Protein AF-A0A7Y9GKJ9-F1 (afdb_monomer_lite)

Foldseek 3Di:
DPFLQADQQWKWQAAQVQFPVRQPDHGTFIWGFLARPPPDQFWTKTWTKDQDDPDPVQWAKDAQDVQLPSHGIITTHPVRMTTGTSNCTCPPPGINTRGGDDPPVSVVNNVSNVPDDDPPPPPPD

Secondary structure (DSSP, 8-state):
-TTSS--TTEEEEE-GGGBSS--SSSS-EEEEEEE--TT-SSEEEEEEEESS-S-TTTSEEE--BGGGTB-S-EEEEEEEEEEEEGGGTT-TTTEEEEEEPPTTHHHHHHHHHHTSPPP------

Radius of gyration: 14.02 Å; chains: 1; bounding box: 34×28×45 Å

Sequence (125 aa):
MPGTEAQRGDVYRVDRDATLERDPKPGPRPMVCVAEQPHDDLAWKAMARTTTAFDHTRDLHSPADPATGLTADGWWSYRFLRSVKKRWTGRNDVCAYLGTLQDPVKADVLRHYMSRPKAKLGNGA

Structure (mmCIF, N/CA/C/O backbone):
data_AF-A0A7Y9GKJ9-F1
#
_entry.id   AF-A0A7Y9GKJ9-F1
#
loop_
_atom_site.group_PDB
_atom_site.id
_atom_site.type_symbol
_atom_site.label_atom_id
_atom_site.label_alt_id
_atom_site.label_comp_id
_atom_site.label_asym_id
_atom_site.label_entity_id
_atom_site.label_seq_id
_atom_site.pdbx_PDB_ins_code
_atom_site.Cartn_x
_atom_site.Cartn_y
_atom_site.Cartn_z
_atom_site.occupancy
_atom_site.B_iso_or_equiv
_atom_site.auth_seq_id
_atom_site.auth_comp_id
_atom_site.auth_asym_id
_atom_site.auth_atom_id
_atom_site.pdbx_PDB_model_num
ATOM 1 N N . MET A 1 1 ? -5.588 7.140 16.225 1.00 54.97 1 MET A N 1
ATOM 2 C CA . MET A 1 1 ? -4.533 6.107 16.362 1.00 54.97 1 MET A CA 1
ATOM 3 C C . MET A 1 1 ? -3.809 6.002 15.029 1.00 54.97 1 MET A C 1
ATOM 5 O O . MET A 1 1 ? -4.497 6.085 14.012 1.00 54.97 1 MET A O 1
ATOM 9 N N . PRO A 1 2 ? -2.472 5.867 14.996 1.00 80.31 2 PRO A N 1
ATOM 10 C CA . PRO A 1 2 ? -1.766 5.669 13.732 1.00 80.31 2 PRO A CA 1
ATOM 11 C C . PRO A 1 2 ? -2.310 4.431 13.013 1.00 80.31 2 PRO A C 1
ATOM 13 O O . PRO A 1 2 ? -2.712 3.462 13.657 1.00 80.31 2 PRO A O 1
ATOM 16 N N . GLY A 1 3 ? -2.372 4.496 11.685 1.00 87.12 3 GLY A N 1
ATOM 17 C CA . GLY A 1 3 ? -2.783 3.366 10.859 1.00 87.12 3 GLY A CA 1
ATOM 18 C C . GLY A 1 3 ? -4.276 3.028 10.872 1.00 87.12 3 GLY A C 1
ATOM 19 O O . GLY A 1 3 ? -4.639 1.944 10.440 1.00 87.12 3 GLY A O 1
ATOM 20 N N . THR A 1 4 ? -5.154 3.903 11.373 1.00 94.25 4 THR A N 1
ATOM 21 C CA . THR A 1 4 ? -6.625 3.725 11.250 1.00 94.25 4 THR A CA 1
ATOM 22 C C . THR A 1 4 ? -7.204 4.410 10.012 1.00 94.25 4 THR A C 1
ATOM 24 O O . THR A 1 4 ? -8.252 4.013 9.511 1.00 94.25 4 THR A O 1
ATOM 27 N N . GLU A 1 5 ? -6.464 5.368 9.462 1.00 95.56 5 GLU A N 1
ATOM 28 C CA . GLU A 1 5 ? -6.698 5.989 8.164 1.00 95.56 5 GLU A CA 1
ATOM 29 C C . GLU A 1 5 ? -5.438 5.782 7.328 1.00 95.56 5 GLU A C 1
ATOM 31 O O . GLU A 1 5 ? -4.340 6.127 7.765 1.00 95.56 5 GLU A O 1
ATOM 36 N N . ALA A 1 6 ? -5.581 5.170 6.153 1.00 97.00 6 ALA A N 1
ATOM 37 C CA . ALA A 1 6 ? -4.435 4.825 5.328 1.00 97.00 6 ALA A CA 1
ATOM 38 C C . ALA A 1 6 ? -3.891 6.056 4.609 1.00 97.00 6 ALA A C 1
ATOM 40 O O . ALA A 1 6 ? -4.599 6.650 3.798 1.00 97.00 6 ALA A O 1
ATOM 41 N N . GLN A 1 7 ? -2.618 6.369 4.839 1.00 97.25 7 GLN A N 1
ATOM 42 C CA . GLN A 1 7 ? -1.901 7.434 4.148 1.00 97.25 7 GLN A CA 1
ATOM 43 C C . GLN A 1 7 ? -0.938 6.870 3.108 1.00 97.25 7 GLN A C 1
ATOM 45 O O . GLN A 1 7 ? -0.478 5.730 3.202 1.00 97.25 7 GLN A O 1
ATOM 50 N N . ARG A 1 8 ? -0.596 7.666 2.093 1.00 97.81 8 ARG A N 1
ATOM 51 C CA . ARG A 1 8 ? 0.398 7.254 1.089 1.00 97.81 8 ARG A CA 1
ATOM 52 C C . ARG A 1 8 ? 1.722 6.853 1.747 1.00 97.81 8 ARG A C 1
ATOM 54 O O . ARG A 1 8 ? 2.351 7.657 2.434 1.00 97.81 8 ARG A O 1
ATOM 61 N N . GLY A 1 9 ? 2.184 5.642 1.444 1.00 96.62 9 GLY A N 1
ATOM 62 C CA . GLY A 1 9 ? 3.408 5.057 1.994 1.00 96.62 9 GLY A CA 1
ATOM 63 C C . GLY A 1 9 ? 3.201 4.212 3.252 1.00 96.62 9 GLY A C 1
ATOM 64 O O . GLY A 1 9 ? 4.140 3.531 3.658 1.00 96.62 9 GLY A O 1
ATOM 65 N N . ASP A 1 10 ? 2.004 4.204 3.841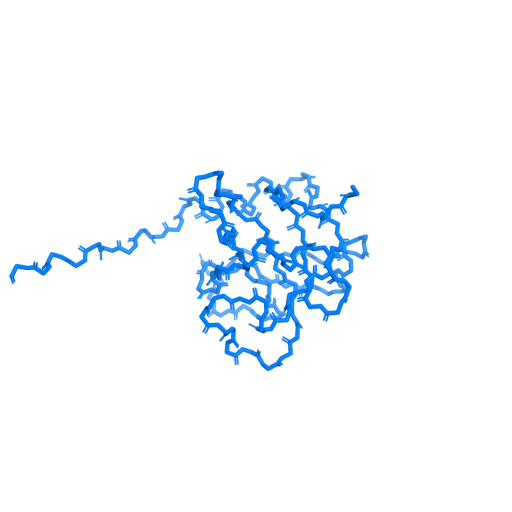 1.00 97.81 10 ASP A N 1
ATOM 66 C CA . ASP A 1 10 ? 1.693 3.300 4.947 1.00 97.81 10 ASP A CA 1
ATOM 67 C C . ASP A 1 10 ? 1.645 1.854 4.471 1.00 97.81 10 ASP A C 1
ATOM 69 O O . ASP A 1 10 ? 1.044 1.545 3.440 1.00 97.81 10 ASP A O 1
ATOM 73 N N . VAL A 1 11 ? 2.240 0.962 5.251 1.00 97.81 11 VAL A N 1
ATOM 74 C CA . VAL A 1 11 ? 2.285 -0.472 5.000 1.00 97.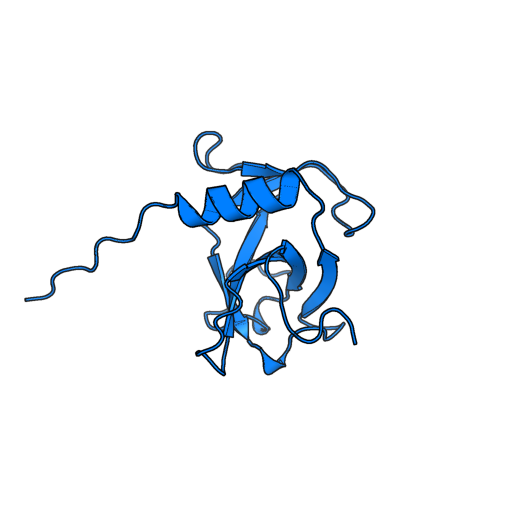81 11 VAL A CA 1
ATOM 75 C C . VAL A 1 11 ? 1.361 -1.180 5.977 1.00 97.81 11 VAL A C 1
ATOM 77 O O . VAL A 1 11 ? 1.392 -0.948 7.186 1.00 97.81 11 VAL A O 1
ATOM 80 N N . TYR A 1 12 ? 0.559 -2.089 5.439 1.00 98.06 12 TYR A N 1
ATOM 81 C CA . TYR A 1 12 ? -0.374 -2.910 6.193 1.00 98.06 12 TYR A CA 1
ATOM 82 C C . TYR A 1 12 ? -0.145 -4.387 5.892 1.00 98.06 12 TYR A C 1
ATOM 84 O O . TYR A 1 12 ? 0.122 -4.763 4.750 1.00 98.06 12 TYR A O 1
ATOM 92 N N . ARG A 1 13 ? -0.319 -5.251 6.892 1.00 97.44 13 ARG A N 1
ATOM 93 C CA . ARG A 1 13 ? -0.508 -6.689 6.686 1.00 97.44 13 ARG A CA 1
ATOM 94 C C . ARG A 1 13 ? -1.978 -6.925 6.363 1.00 97.44 13 ARG A C 1
ATOM 96 O O . ARG A 1 13 ? -2.808 -6.951 7.269 1.00 97.44 13 ARG A O 1
ATOM 103 N N . VAL A 1 14 ? -2.285 -7.069 5.079 1.00 97.94 14 VAL A N 1
ATOM 104 C CA . VAL A 1 14 ? -3.660 -7.123 4.571 1.00 97.94 14 VAL A CA 1
ATOM 105 C C . VAL A 1 14 ? -4.052 -8.566 4.295 1.00 97.94 14 VAL A C 1
ATOM 107 O O . VAL A 1 14 ? -3.431 -9.231 3.463 1.00 97.94 14 VAL A O 1
ATOM 110 N N . ASP A 1 15 ? -5.085 -9.037 4.986 1.00 97.38 15 ASP A N 1
ATOM 111 C CA . ASP A 1 15 ? -5.775 -10.281 4.670 1.00 97.38 15 ASP A CA 1
ATOM 112 C C . ASP A 1 15 ? -6.628 -10.123 3.402 1.00 97.38 15 ASP A C 1
ATOM 114 O O . ASP A 1 15 ? -7.141 -9.042 3.091 1.00 97.38 15 ASP A O 1
ATOM 118 N N . ARG A 1 16 ? -6.815 -11.210 2.653 1.00 96.56 16 ARG A N 1
ATOM 119 C CA . ARG A 1 16 ? -7.603 -11.187 1.419 1.00 96.56 16 ARG A CA 1
ATOM 120 C C . ARG A 1 16 ? -9.027 -10.672 1.625 1.00 96.56 16 ARG A C 1
ATOM 122 O O . ARG A 1 16 ? -9.533 -9.961 0.755 1.00 96.56 16 ARG A O 1
ATOM 129 N N . ASP A 1 17 ? -9.655 -10.952 2.762 1.00 95.31 17 ASP A N 1
ATOM 130 C CA . ASP A 1 17 ? -11.036 -10.551 3.037 1.00 95.31 17 ASP A CA 1
ATOM 131 C C . ASP A 1 17 ? -11.155 -9.048 3.361 1.00 95.31 17 ASP A C 1
ATOM 133 O O . ASP A 1 17 ? -12.241 -8.450 3.251 1.00 95.31 17 ASP A O 1
ATOM 137 N N . ALA A 1 18 ? -10.025 -8.391 3.652 1.00 97.25 18 ALA A N 1
ATOM 138 C CA . ALA A 1 18 ? -9.950 -6.943 3.778 1.00 97.25 18 ALA A CA 1
ATOM 139 C C . ALA A 1 18 ? -9.982 -6.205 2.427 1.00 97.25 18 ALA A C 1
ATOM 141 O O . ALA A 1 18 ? -10.202 -4.996 2.403 1.00 97.25 18 ALA A O 1
ATOM 142 N N . THR A 1 19 ? -9.844 -6.906 1.298 1.00 97.56 19 THR A N 1
ATOM 143 C CA . THR A 1 19 ? -9.919 -6.311 -0.051 1.00 97.56 19 THR A CA 1
ATOM 144 C C . THR A 1 19 ? -11.318 -6.433 -0.673 1.00 97.56 19 THR A C 1
ATOM 146 O O . THR A 1 19 ? -12.094 -7.312 -0.286 1.00 97.56 19 THR A O 1
ATOM 149 N N . LEU A 1 20 ? -11.685 -5.545 -1.608 1.00 95.94 20 LEU A N 1
ATOM 150 C CA . LEU A 1 20 ? -12.989 -5.585 -2.296 1.00 95.94 20 LEU A CA 1
ATOM 151 C C . LEU A 1 20 ? -13.118 -6.815 -3.200 1.00 95.94 20 LEU A C 1
ATOM 153 O O . LEU A 1 20 ? -14.078 -7.566 -3.065 1.00 95.94 20 LEU A O 1
ATOM 157 N N . GLU A 1 21 ? -12.132 -7.054 -4.065 1.00 92.44 21 GLU A N 1
ATOM 158 C CA . GLU A 1 21 ? -12.146 -8.155 -5.037 1.00 92.44 21 GLU A CA 1
ATOM 159 C C . GLU A 1 21 ? -11.628 -9.484 -4.465 1.00 92.44 21 GLU A C 1
ATOM 161 O O . GLU A 1 21 ? -11.502 -10.461 -5.198 1.00 92.44 21 GLU A O 1
ATOM 166 N N . ARG A 1 22 ? -11.330 -9.517 -3.159 1.00 91.25 22 ARG A N 1
ATOM 167 C CA . ARG A 1 22 ? -10.758 -10.648 -2.421 1.00 91.25 22 ARG A CA 1
ATOM 168 C C . ARG A 1 22 ? -9.455 -11.165 -3.033 1.00 91.25 22 ARG A C 1
ATOM 170 O O . ARG A 1 22 ? -9.457 -12.023 -3.914 1.00 91.25 22 ARG A O 1
ATOM 177 N N . ASP A 1 23 ? -8.328 -10.694 -2.498 1.00 91.25 23 ASP A N 1
ATOM 178 C CA . ASP A 1 23 ? -6.989 -11.049 -2.967 1.00 91.25 23 ASP A CA 1
ATOM 179 C C . ASP A 1 23 ? -6.857 -12.565 -3.253 1.00 91.25 23 ASP A C 1
ATOM 181 O O . ASP A 1 23 ? -7.297 -13.393 -2.446 1.00 91.25 23 ASP A O 1
ATOM 185 N N . PRO A 1 24 ? -6.303 -12.957 -4.415 1.00 90.44 24 PRO A N 1
ATOM 186 C CA . PRO A 1 24 ? -6.181 -14.357 -4.793 1.00 90.44 24 PRO A CA 1
ATOM 187 C C . PRO A 1 24 ? -5.120 -15.097 -3.971 1.00 90.44 24 PRO A C 1
ATOM 189 O O . PRO A 1 24 ? -5.114 -16.327 -3.979 1.00 90.44 24 PRO A O 1
ATOM 192 N N . LYS A 1 25 ? -4.210 -14.396 -3.275 1.00 88.88 25 LYS A N 1
ATOM 193 C CA . LYS A 1 25 ? -3.275 -15.052 -2.360 1.00 88.88 25 LYS A CA 1
ATOM 194 C C . LYS A 1 25 ? -4.015 -15.450 -1.076 1.00 88.88 25 LYS A C 1
ATOM 196 O O . LYS A 1 25 ? -4.755 -14.640 -0.525 1.00 88.88 25 LYS A O 1
ATOM 201 N N . PRO A 1 26 ? -3.841 -16.698 -0.605 1.00 86.06 26 PRO A N 1
ATOM 202 C CA . PRO A 1 26 ? -4.637 -17.232 0.497 1.00 86.06 26 PRO A CA 1
ATOM 203 C C . PRO A 1 26 ? -4.280 -16.633 1.860 1.00 86.06 26 PRO A C 1
ATOM 205 O O . PRO A 1 26 ? -5.123 -16.663 2.746 1.00 86.06 26 PRO A O 1
ATOM 208 N N . GLY A 1 27 ? -3.060 -16.113 2.032 1.00 90.00 27 GLY A N 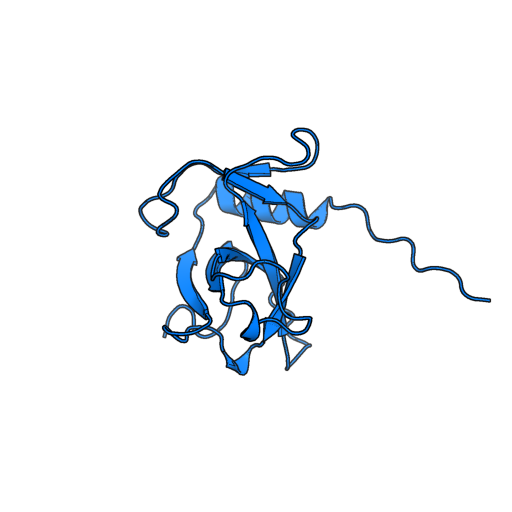1
ATOM 209 C CA . GLY A 1 27 ? -2.582 -15.569 3.302 1.00 90.00 27 GLY A CA 1
ATOM 210 C C . GLY A 1 27 ? -2.434 -14.045 3.295 1.00 90.00 27 GLY A C 1
ATOM 211 O O . GLY A 1 27 ? -2.262 -13.454 2.219 1.00 90.00 27 GLY A O 1
ATOM 212 N N . PRO A 1 28 ? -2.430 -13.414 4.485 1.00 94.31 28 PRO A N 1
ATOM 213 C CA . PRO A 1 28 ? -2.141 -11.997 4.618 1.00 94.31 28 PRO A CA 1
ATOM 214 C C . PRO A 1 28 ? -0.775 -11.650 4.037 1.00 94.31 28 PRO A C 1
ATOM 216 O O . PRO A 1 28 ? 0.192 -12.396 4.206 1.00 94.31 28 PRO A O 1
ATOM 219 N N . ARG A 1 29 ? -0.671 -10.492 3.387 1.00 94.62 29 ARG A N 1
ATOM 220 C CA . ARG A 1 29 ? 0.605 -10.020 2.840 1.00 94.62 29 ARG A CA 1
ATOM 221 C C . ARG A 1 29 ? 0.795 -8.518 3.013 1.00 94.62 29 ARG A C 1
ATOM 223 O O . ARG A 1 29 ? -0.199 -7.796 3.103 1.00 94.62 29 ARG A O 1
ATOM 230 N N . PRO A 1 30 ? 2.050 -8.037 3.047 1.00 97.19 30 PRO A N 1
ATOM 231 C CA . PRO A 1 30 ? 2.319 -6.612 3.104 1.00 97.19 30 PRO A CA 1
ATOM 232 C C . PRO A 1 30 ? 1.771 -5.906 1.863 1.00 97.19 30 PRO A C 1
ATOM 234 O O . PRO A 1 30 ? 2.030 -6.323 0.728 1.00 97.19 30 PRO A O 1
ATOM 237 N N . MET A 1 31 ? 1.028 -4.829 2.075 1.00 98.00 31 MET A N 1
ATOM 238 C CA . MET A 1 31 ? 0.582 -3.928 1.022 1.00 98.00 31 MET A CA 1
ATOM 239 C C . MET A 1 31 ? 0.807 -2.487 1.451 1.00 98.00 31 MET A C 1
ATOM 241 O O . MET A 1 31 ? 0.498 -2.121 2.582 1.00 98.00 31 MET A O 1
ATOM 245 N N . VAL A 1 32 ? 1.322 -1.674 0.535 1.00 98.00 32 VAL A N 1
ATOM 246 C CA . VAL A 1 32 ? 1.522 -0.241 0.748 1.00 98.00 32 VAL A CA 1
ATOM 247 C C . VAL A 1 32 ? 0.342 0.543 0.185 1.00 98.00 32 VAL A C 1
ATOM 249 O O . VAL A 1 32 ? -0.114 0.270 -0.929 1.00 98.00 32 VAL A O 1
ATOM 252 N N . CYS A 1 33 ? -0.163 1.520 0.931 1.00 98.38 33 CYS A N 1
ATOM 253 C CA . CYS A 1 33 ? -1.143 2.474 0.434 1.00 98.38 33 CYS A CA 1
ATOM 254 C C . CYS A 1 33 ? -0.480 3.406 -0.585 1.00 98.38 33 CYS A C 1
ATOM 256 O O . CYS A 1 33 ? 0.479 4.120 -0.290 1.00 98.38 33 CYS A O 1
ATOM 258 N N . VAL A 1 34 ? -1.002 3.399 -1.809 1.00 98.12 34 VAL A N 1
ATOM 259 C CA . VAL A 1 34 ? -0.507 4.224 -2.922 1.00 98.12 34 VAL A CA 1
ATOM 260 C C . VAL A 1 34 ? -1.499 5.319 -3.315 1.00 98.12 34 VAL A C 1
ATOM 262 O O . VAL A 1 34 ? -1.117 6.313 -3.935 1.00 98.12 34 VAL A O 1
ATOM 265 N N . ALA A 1 35 ? -2.770 5.185 -2.923 1.00 97.44 35 ALA A N 1
ATOM 266 C CA . ALA A 1 35 ? -3.746 6.268 -2.981 1.00 97.44 35 ALA A CA 1
ATOM 267 C C . ALA A 1 35 ? -4.847 6.096 -1.925 1.00 97.44 35 ALA A C 1
ATOM 269 O O . ALA A 1 35 ? -5.533 5.081 -1.906 1.00 97.44 35 ALA A O 1
ATOM 270 N N . GLU A 1 36 ? -5.057 7.136 -1.123 1.00 96.12 36 GLU A N 1
ATOM 271 C CA . GLU A 1 36 ? -5.976 7.173 0.031 1.00 96.12 36 GLU A CA 1
ATOM 272 C C . GLU A 1 36 ? -7.455 7.245 -0.385 1.00 96.12 36 GLU A C 1
ATOM 274 O O . GLU A 1 36 ? -8.334 6.823 0.359 1.00 96.12 36 GLU A O 1
ATOM 279 N N . GLN A 1 37 ? -7.714 7.746 -1.602 1.00 94.75 37 GLN A N 1
ATOM 280 C CA . GLN A 1 37 ? -9.045 7.924 -2.197 1.00 94.75 37 GLN A CA 1
ATOM 281 C C . GLN A 1 37 ? -9.996 8.735 -1.285 1.00 94.75 37 GLN A C 1
ATOM 283 O O . GLN A 1 37 ? -10.936 8.180 -0.719 1.00 94.75 37 GLN A O 1
ATOM 288 N N . PRO A 1 38 ? -9.786 10.055 -1.116 1.00 91.38 38 PRO A N 1
ATOM 289 C CA . PRO A 1 38 ? -10.589 10.871 -0.195 1.00 91.38 38 PRO A CA 1
ATOM 290 C C . PRO A 1 38 ? -12.075 10.976 -0.578 1.00 91.38 38 PRO A C 1
ATOM 292 O O . PRO A 1 38 ? -12.890 11.286 0.277 1.00 91.38 38 PRO A O 1
ATOM 295 N N . HIS A 1 39 ? -12.430 10.698 -1.836 1.00 93.44 39 HIS A N 1
ATOM 296 C CA . HIS A 1 39 ? -13.813 10.724 -2.333 1.00 93.44 39 HIS A CA 1
ATOM 297 C C . HIS A 1 39 ? -14.460 9.330 -2.446 1.00 93.44 39 HIS A C 1
ATOM 299 O O . HIS A 1 39 ? -15.570 9.216 -2.955 1.00 93.44 39 HIS A O 1
ATOM 305 N N . ASP A 1 40 ? -13.761 8.269 -2.031 1.00 93.12 40 ASP A N 1
ATOM 306 C CA . ASP A 1 40 ? -14.287 6.899 -1.977 1.00 93.12 40 ASP A CA 1
ATOM 307 C C . ASP A 1 40 ? -14.423 6.494 -0.508 1.00 93.12 40 ASP A C 1
ATOM 309 O O . ASP A 1 40 ? -13.426 6.238 0.165 1.00 93.12 40 ASP A O 1
ATOM 313 N N . ASP A 1 41 ? -15.641 6.426 0.015 1.00 93.81 41 ASP A N 1
ATOM 314 C CA . ASP A 1 41 ? -15.866 6.076 1.424 1.00 93.81 41 ASP A CA 1
ATOM 315 C C . ASP A 1 41 ? -15.615 4.588 1.726 1.00 93.81 41 ASP A 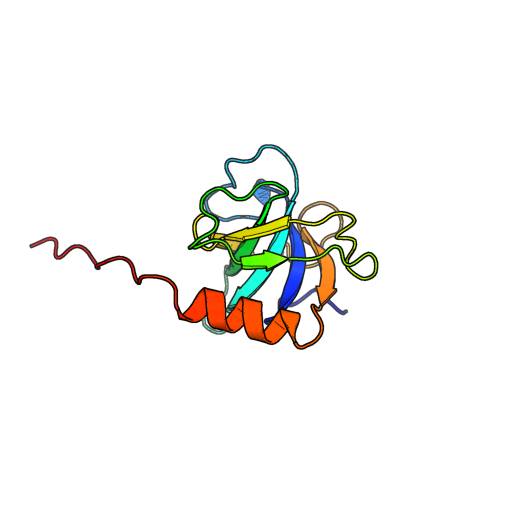C 1
ATOM 317 O O . ASP A 1 41 ? -15.491 4.188 2.886 1.00 93.81 41 ASP A O 1
ATOM 321 N N . LEU A 1 42 ? -15.508 3.743 0.697 1.00 96.50 42 LEU A N 1
ATOM 322 C CA . LEU A 1 42 ? -15.424 2.294 0.846 1.00 96.50 42 LEU A CA 1
ATOM 323 C C . LEU A 1 42 ? -13.990 1.789 0.874 1.00 96.50 42 LEU A C 1
ATOM 325 O O . LEU A 1 42 ? -13.705 0.852 1.627 1.00 96.50 42 LEU A O 1
ATOM 329 N N . ALA A 1 43 ? -13.097 2.346 0.056 1.00 97.94 43 ALA A N 1
ATOM 330 C CA . ALA A 1 43 ? -11.777 1.761 -0.137 1.00 97.94 43 ALA A CA 1
ATOM 331 C C . ALA A 1 43 ? -10.654 2.757 -0.439 1.00 97.94 43 ALA A C 1
ATOM 333 O O . ALA A 1 43 ? -10.859 3.830 -0.989 1.00 97.94 43 ALA A O 1
ATOM 334 N N . TRP A 1 44 ? -9.429 2.341 -0.125 1.00 98.12 44 TRP A N 1
ATOM 335 C CA . TRP A 1 44 ? -8.185 2.950 -0.598 1.00 98.12 44 TRP A CA 1
ATOM 336 C C . TRP A 1 44 ? -7.445 1.979 -1.529 1.00 98.12 44 TRP A C 1
ATOM 338 O O . TRP A 1 44 ? -7.750 0.784 -1.581 1.00 98.12 44 TRP A O 1
ATOM 348 N N . LYS A 1 45 ? -6.482 2.475 -2.314 1.00 98.06 45 LYS A N 1
ATOM 349 C CA . LYS A 1 45 ? -5.703 1.655 -3.255 1.00 98.06 45 LYS A CA 1
ATOM 350 C C . LYS A 1 45 ? -4.365 1.246 -2.662 1.00 98.06 45 LYS A C 1
ATOM 352 O O . LYS A 1 45 ? -3.555 2.092 -2.281 1.00 98.06 45 LYS A O 1
ATOM 357 N N . ALA A 1 46 ? -4.128 -0.057 -2.680 1.00 97.94 46 ALA A N 1
ATOM 358 C CA . ALA A 1 46 ? -2.924 -0.698 -2.190 1.00 97.94 46 ALA A CA 1
ATOM 359 C C . ALA A 1 46 ? -2.113 -1.311 -3.327 1.00 97.94 46 ALA A C 1
ATOM 361 O O . ALA A 1 46 ? -2.686 -1.784 -4.309 1.00 97.94 46 ALA A O 1
ATOM 362 N N . MET A 1 47 ? -0.796 -1.370 -3.159 1.00 97.81 47 MET A N 1
ATOM 363 C CA . MET A 1 47 ? 0.105 -2.182 -3.970 1.00 97.81 47 MET A CA 1
ATOM 364 C C . MET A 1 47 ? 0.717 -3.265 -3.091 1.00 97.81 47 MET A C 1
ATOM 366 O O . MET A 1 47 ? 1.297 -2.970 -2.050 1.00 97.81 47 MET A O 1
ATOM 370 N N . ALA A 1 48 ? 0.572 -4.526 -3.483 1.00 96.62 48 ALA A N 1
ATOM 371 C CA . ALA A 1 48 ? 1.109 -5.617 -2.688 1.00 96.62 48 ALA A CA 1
ATOM 372 C C . ALA A 1 48 ? 2.605 -5.844 -2.927 1.00 96.62 48 ALA A C 1
ATOM 374 O O . ALA A 1 48 ? 3.106 -5.659 -4.040 1.00 96.62 48 ALA A O 1
ATOM 375 N N . ARG A 1 49 ? 3.282 -6.320 -1.878 1.00 95.88 49 ARG A N 1
ATOM 376 C CA . ARG A 1 49 ? 4.664 -6.795 -1.932 1.00 95.88 49 ARG A CA 1
ATOM 377 C C . ARG A 1 49 ? 4.717 -8.291 -2.213 1.00 95.88 49 ARG A C 1
ATOM 379 O O . ARG A 1 49 ? 3.874 -9.054 -1.729 1.00 95.88 49 ARG A O 1
ATOM 386 N N . THR A 1 50 ? 5.733 -8.726 -2.944 1.00 92.62 50 THR A N 1
ATOM 387 C CA . THR A 1 50 ? 6.079 -10.141 -3.136 1.00 92.62 50 THR A CA 1
ATOM 388 C C . THR A 1 50 ? 7.558 -10.364 -2.844 1.00 92.62 50 THR A C 1
ATOM 390 O O . THR A 1 50 ? 8.361 -9.460 -3.009 1.00 92.62 50 THR A O 1
ATOM 393 N N . THR A 1 51 ? 7.941 -11.566 -2.421 1.00 91.62 51 THR A N 1
ATOM 394 C CA . THR A 1 51 ? 9.351 -11.974 -2.231 1.00 91.62 51 THR A CA 1
ATOM 395 C C . THR A 1 51 ? 9.935 -12.624 -3.486 1.00 91.62 51 THR A C 1
ATOM 397 O O . THR A 1 51 ? 10.934 -13.333 -3.434 1.00 91.62 51 THR A O 1
ATOM 400 N N . THR A 1 52 ? 9.291 -12.433 -4.635 1.00 89.50 52 THR A N 1
ATOM 401 C CA . THR A 1 52 ? 9.786 -12.866 -5.945 1.00 89.50 52 THR A CA 1
ATOM 402 C C . THR A 1 52 ? 9.337 -11.833 -6.967 1.00 89.50 52 THR A C 1
ATOM 404 O O . THR A 1 52 ? 8.163 -11.439 -6.952 1.00 89.50 52 THR A O 1
ATOM 407 N N . ALA A 1 53 ? 10.257 -11.384 -7.819 1.00 88.69 53 ALA A N 1
ATOM 408 C CA . ALA A 1 53 ? 9.923 -10.547 -8.962 1.00 88.69 53 ALA A CA 1
ATOM 409 C C . ALA A 1 53 ? 9.222 -11.397 -10.025 1.00 88.69 53 ALA A C 1
ATOM 411 O O . ALA A 1 53 ? 9.655 -12.504 -10.337 1.00 88.69 53 ALA A O 1
ATOM 412 N N . PHE A 1 54 ? 8.147 -10.871 -10.593 1.00 87.94 54 PHE A N 1
ATOM 413 C CA . PHE A 1 54 ? 7.479 -11.453 -11.754 1.00 87.94 54 PHE A CA 1
ATOM 414 C C . PHE A 1 54 ? 8.007 -10.847 -13.054 1.00 87.94 54 PHE A C 1
ATOM 416 O O . PHE A 1 54 ? 8.011 -11.516 -14.084 1.00 87.94 54 PHE A O 1
ATOM 423 N N . ASP A 1 55 ? 8.428 -9.585 -13.013 1.00 90.62 55 ASP A N 1
ATOM 424 C CA . ASP A 1 55 ? 9.064 -8.880 -14.119 1.00 90.62 55 ASP A CA 1
ATOM 425 C C . ASP A 1 55 ? 10.031 -7.828 -13.561 1.00 90.62 55 ASP A C 1
ATOM 427 O O . ASP A 1 55 ? 9.615 -6.760 -13.124 1.00 90.62 55 ASP A O 1
ATOM 431 N N . HIS A 1 56 ? 11.335 -8.104 -13.609 1.00 87.31 56 HIS A N 1
ATOM 432 C CA . HIS A 1 56 ? 12.372 -7.200 -13.096 1.00 87.31 56 HIS A CA 1
ATOM 433 C C . HIS A 1 56 ? 12.411 -5.825 -13.783 1.00 87.31 56 HIS A C 1
ATOM 435 O O . HIS A 1 56 ? 13.011 -4.898 -13.247 1.00 87.31 56 HIS A O 1
ATOM 441 N N . THR A 1 57 ? 11.782 -5.669 -14.953 1.00 86.50 57 THR A N 1
ATOM 442 C CA . THR A 1 57 ? 11.693 -4.376 -15.651 1.00 86.50 57 THR A CA 1
ATOM 443 C C . THR A 1 57 ? 10.507 -3.533 -15.187 1.00 86.50 57 THR A C 1
ATOM 445 O O . THR A 1 57 ? 10.457 -2.329 -15.441 1.00 86.50 57 THR A O 1
ATOM 448 N N . ARG A 1 58 ? 9.532 -4.158 -14.515 1.00 88.69 58 ARG A N 1
ATOM 449 C CA . ARG A 1 58 ? 8.266 -3.537 -14.101 1.00 88.69 58 ARG A CA 1
ATOM 450 C C . ARG A 1 58 ? 7.995 -3.627 -12.614 1.00 88.69 58 ARG A C 1
ATOM 452 O O . ARG A 1 58 ? 7.084 -2.951 -12.161 1.00 88.69 58 ARG A O 1
ATOM 459 N N . ASP A 1 59 ? 8.713 -4.457 -11.883 1.00 94.88 59 ASP A N 1
ATOM 460 C CA . ASP A 1 59 ? 8.565 -4.601 -10.449 1.00 94.88 59 ASP A CA 1
ATOM 461 C C . ASP A 1 59 ? 9.646 -3.770 -9.757 1.00 94.88 59 ASP A C 1
ATOM 463 O O . ASP A 1 59 ? 10.833 -3.864 -10.076 1.00 94.88 59 ASP A O 1
ATOM 467 N N . LEU A 1 60 ? 9.241 -2.939 -8.801 1.00 96.56 60 LEU A N 1
ATOM 468 C CA . LEU A 1 60 ? 10.163 -2.096 -8.053 1.00 96.56 60 LEU A CA 1
ATOM 469 C C . LEU A 1 60 ? 10.790 -2.900 -6.918 1.00 96.56 60 LEU A C 1
ATOM 471 O O . LEU A 1 60 ? 10.074 -3.414 -6.058 1.00 96.56 60 LEU A O 1
ATOM 475 N N . HIS A 1 61 ? 12.120 -2.963 -6.880 1.00 96.38 61 HIS A N 1
ATOM 476 C CA . HIS A 1 61 ? 12.837 -3.583 -5.771 1.00 96.38 61 HIS A CA 1
ATOM 477 C C . HIS A 1 61 ? 12.506 -2.901 -4.434 1.00 96.38 61 HIS A C 1
ATOM 479 O O . HIS A 1 61 ? 12.465 -1.677 -4.325 1.00 96.38 61 HIS A O 1
ATOM 485 N N . SER A 1 62 ? 12.283 -3.714 -3.410 1.00 95.31 62 SER A N 1
ATOM 486 C CA . SER A 1 62 ? 12.006 -3.308 -2.041 1.00 95.31 62 SER A CA 1
ATOM 487 C C . SER A 1 62 ? 12.975 -4.043 -1.126 1.00 95.31 62 SER A C 1
ATOM 489 O O . SER A 1 62 ? 12.751 -5.228 -0.873 1.00 95.31 62 SER A O 1
ATOM 491 N N . PRO A 1 63 ? 13.983 -3.364 -0.565 1.00 93.69 63 PRO A N 1
ATOM 492 C CA . PRO A 1 63 ? 14.839 -3.957 0.454 1.00 93.69 63 PRO A CA 1
ATOM 493 C C . PRO A 1 63 ? 14.035 -4.446 1.663 1.00 93.69 63 PRO A C 1
ATOM 495 O O . PRO A 1 63 ? 12.890 -4.020 1.874 1.00 93.69 63 PRO A O 1
ATOM 498 N N . ALA A 1 64 ? 14.635 -5.333 2.451 1.00 94.06 64 ALA A N 1
ATOM 499 C CA . ALA A 1 64 ? 14.177 -5.612 3.801 1.00 94.06 64 ALA A CA 1
ATOM 500 C C . ALA A 1 64 ? 14.155 -4.322 4.640 1.00 94.06 64 ALA A C 1
ATOM 502 O O . ALA A 1 64 ? 15.074 -3.506 4.595 1.00 94.06 64 ALA A O 1
ATOM 503 N N . ASP A 1 65 ? 13.101 -4.164 5.427 1.00 92.75 65 ASP A N 1
ATOM 504 C CA . ASP A 1 65 ? 12.921 -3.096 6.398 1.00 92.75 65 ASP A CA 1
ATOM 505 C C . ASP A 1 65 ? 12.284 -3.694 7.664 1.00 92.75 65 ASP A C 1
ATOM 507 O O . ASP A 1 65 ? 11.056 -3.806 7.774 1.00 92.75 65 ASP A O 1
ATOM 511 N N . PRO A 1 66 ? 13.110 -4.134 8.630 1.00 89.62 66 PRO A N 1
ATOM 512 C CA . PRO A 1 66 ? 12.622 -4.718 9.872 1.00 89.62 66 PRO A CA 1
ATOM 513 C C . PRO A 1 66 ? 11.731 -3.773 10.686 1.00 89.62 66 PRO A C 1
ATOM 515 O O . PRO A 1 66 ? 10.868 -4.258 11.416 1.00 89.62 66 PRO A O 1
ATOM 518 N N . ALA A 1 67 ? 11.888 -2.448 10.546 1.00 86.81 67 ALA A N 1
ATOM 519 C CA . ALA A 1 67 ? 11.078 -1.474 11.277 1.00 86.81 67 ALA A CA 1
ATOM 520 C C . ALA A 1 67 ? 9.602 -1.512 10.849 1.00 86.81 67 ALA A C 1
ATOM 522 O O . ALA A 1 67 ? 8.722 -1.240 11.662 1.00 86.81 67 ALA A O 1
ATOM 523 N N . THR A 1 68 ? 9.332 -1.908 9.602 1.00 86.56 68 THR A N 1
ATOM 524 C CA . THR A 1 68 ? 7.982 -2.105 9.052 1.00 86.56 68 THR A CA 1
ATOM 525 C C . THR A 1 68 ? 7.606 -3.587 8.920 1.00 86.56 68 THR A C 1
ATOM 527 O O . THR A 1 68 ? 6.661 -3.948 8.218 1.00 86.56 68 THR A O 1
ATOM 530 N N . GLY A 1 69 ? 8.348 -4.487 9.580 1.00 87.56 69 GLY A N 1
ATOM 531 C CA . GLY A 1 69 ? 8.106 -5.934 9.538 1.00 87.56 69 GLY A CA 1
ATOM 532 C C . GLY A 1 69 ? 8.391 -6.591 8.180 1.00 87.56 69 GLY A C 1
ATOM 533 O O . GLY A 1 69 ? 8.013 -7.744 7.960 1.00 87.56 69 GLY A O 1
ATOM 534 N N . LEU A 1 70 ? 9.058 -5.891 7.259 1.00 93.00 70 LEU A N 1
ATOM 535 C CA . LEU A 1 70 ? 9.473 -6.409 5.958 1.00 93.00 70 LEU A CA 1
ATOM 536 C C . LEU A 1 70 ? 10.813 -7.144 6.111 1.00 93.00 70 LEU A C 1
ATOM 538 O O . LEU A 1 70 ? 11.870 -6.607 5.814 1.00 93.00 70 LEU A O 1
ATOM 542 N N . THR A 1 71 ? 10.794 -8.380 6.601 1.00 92.56 71 THR A N 1
ATOM 543 C CA . THR A 1 71 ? 12.004 -9.089 7.075 1.00 92.56 71 THR A CA 1
ATOM 544 C C . THR A 1 71 ? 12.949 -9.627 5.996 1.00 92.56 71 THR A C 1
ATOM 546 O O . THR A 1 71 ? 14.015 -10.140 6.322 1.00 92.56 71 THR A O 1
ATOM 549 N N . ALA A 1 72 ? 12.580 -9.536 4.722 1.00 93.62 72 ALA A N 1
ATOM 550 C CA . ALA A 1 72 ? 13.385 -10.001 3.597 1.00 93.62 72 ALA A CA 1
ATOM 551 C C . ALA A 1 72 ? 13.159 -9.100 2.389 1.00 93.62 72 ALA A C 1
ATOM 553 O O . ALA A 1 72 ? 12.099 -8.472 2.299 1.00 93.62 72 ALA A O 1
ATOM 554 N N . A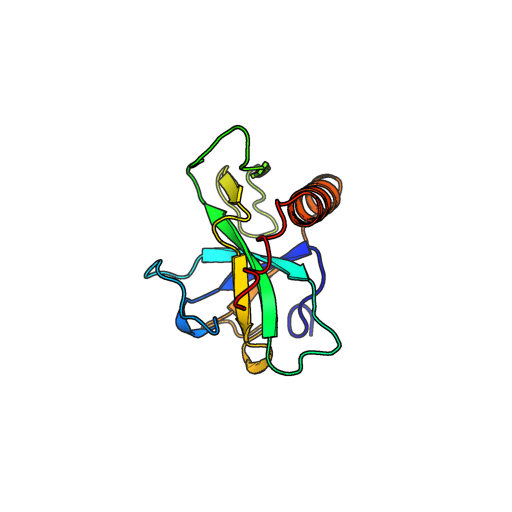SP A 1 73 ? 14.106 -9.081 1.454 1.00 95.25 73 ASP A N 1
ATOM 555 C CA . ASP A 1 73 ? 13.976 -8.382 0.176 1.00 95.25 73 ASP A CA 1
ATOM 556 C C . ASP A 1 73 ? 12.745 -8.854 -0.607 1.00 95.25 73 ASP A C 1
ATOM 558 O O . ASP A 1 73 ? 12.211 -9.957 -0.435 1.00 95.25 73 ASP A O 1
ATOM 562 N N . GLY A 1 74 ? 12.243 -7.967 -1.450 1.00 95.94 74 GLY A N 1
ATOM 563 C CA . GLY A 1 74 ? 11.015 -8.184 -2.179 1.00 95.94 74 GLY A CA 1
ATOM 564 C C . GLY A 1 74 ? 10.809 -7.154 -3.268 1.00 95.94 74 GLY A C 1
ATOM 565 O O . GLY A 1 74 ? 11.707 -6.399 -3.632 1.00 95.94 74 GLY A O 1
ATOM 566 N N . TRP A 1 75 ? 9.593 -7.126 -3.790 1.00 97.38 75 TRP A N 1
ATOM 567 C CA . TRP A 1 75 ? 9.222 -6.292 -4.912 1.00 97.38 75 TRP A CA 1
ATOM 568 C C . TRP A 1 75 ? 7.806 -5.757 -4.754 1.00 97.38 75 TRP A C 1
ATOM 570 O O . TRP A 1 75 ? 6.885 -6.489 -4.385 1.00 97.38 75 TRP A O 1
ATOM 580 N N . TRP A 1 76 ? 7.636 -4.475 -5.052 1.00 97.00 76 TRP A N 1
ATOM 581 C CA . TRP A 1 76 ? 6.336 -3.843 -5.226 1.00 97.00 76 TRP A CA 1
ATOM 582 C C . TRP A 1 76 ? 5.922 -3.972 -6.687 1.00 97.00 76 TRP A C 1
ATOM 584 O O . TRP A 1 76 ? 6.708 -3.670 -7.582 1.00 97.00 76 TRP A O 1
ATOM 594 N N . SER A 1 77 ? 4.689 -4.409 -6.936 1.00 94.50 77 SER A N 1
ATOM 595 C CA . SER A 1 77 ? 4.210 -4.606 -8.304 1.00 94.50 77 SER A CA 1
ATOM 596 C C . SER A 1 77 ? 2.801 -4.071 -8.490 1.00 94.50 77 SER A C 1
ATOM 598 O O . SER A 1 77 ? 1.850 -4.515 -7.836 1.00 94.50 77 SER A O 1
ATOM 600 N N . TYR A 1 78 ? 2.622 -3.174 -9.463 1.00 91.81 78 TYR A N 1
ATOM 601 C CA . TYR A 1 78 ? 1.295 -2.682 -9.837 1.00 91.81 78 TYR A CA 1
ATOM 602 C C . TYR A 1 78 ? 0.395 -3.773 -10.447 1.00 91.81 78 TYR A C 1
ATOM 604 O O . TYR A 1 78 ? -0.817 -3.584 -10.551 1.00 91.81 78 TYR A O 1
ATOM 612 N N . ARG A 1 79 ? 0.939 -4.945 -10.816 1.00 90.12 79 ARG A N 1
ATOM 613 C CA . ARG A 1 79 ? 0.134 -6.124 -11.204 1.00 90.12 79 ARG A CA 1
ATOM 614 C C . ARG A 1 79 ? -0.763 -6.595 -10.059 1.00 90.12 79 ARG A C 1
ATOM 616 O O . ARG A 1 79 ? -1.785 -7.242 -10.279 1.00 90.12 79 ARG A O 1
ATOM 623 N N . PHE A 1 80 ? -0.378 -6.266 -8.831 1.00 93.19 80 PHE A N 1
ATOM 624 C CA . PHE A 1 80 ? -1.053 -6.668 -7.610 1.00 93.19 80 PHE A CA 1
ATOM 625 C C . PHE A 1 80 ? -1.676 -5.477 -6.879 1.00 93.19 80 PHE A C 1
ATOM 627 O O . PHE A 1 80 ? -1.674 -5.438 -5.649 1.00 93.19 80 PHE A O 1
ATOM 634 N N . LEU A 1 81 ? -2.226 -4.517 -7.630 1.00 96.12 81 LEU A N 1
ATOM 635 C CA . LEU A 1 81 ? -3.056 -3.465 -7.050 1.00 96.12 81 LEU A CA 1
ATOM 636 C C . LEU A 1 81 ? -4.362 -4.039 -6.492 1.00 96.12 81 LEU A C 1
ATOM 638 O O . LEU A 1 81 ? -5.002 -4.881 -7.130 1.00 96.12 81 LEU A O 1
ATOM 642 N N . ARG A 1 82 ? -4.774 -3.564 -5.317 1.00 97.06 82 ARG A N 1
ATOM 643 C CA . ARG A 1 82 ? -6.028 -3.950 -4.652 1.00 97.06 82 ARG A CA 1
ATOM 644 C C . ARG A 1 82 ? -6.767 -2.733 -4.127 1.00 97.06 82 ARG A C 1
ATOM 646 O O . ARG A 1 82 ? -6.142 -1.743 -3.755 1.00 97.06 82 ARG A O 1
ATOM 653 N N . SER A 1 83 ? -8.092 -2.820 -4.084 1.00 97.88 83 SER A N 1
ATOM 654 C CA . SER A 1 83 ? -8.899 -1.942 -3.239 1.00 97.88 83 SER A CA 1
ATOM 655 C C . SER A 1 83 ? -9.006 -2.554 -1.849 1.00 97.88 83 SER A C 1
ATOM 657 O O . SER A 1 83 ? -9.538 -3.654 -1.712 1.00 97.88 83 SER A O 1
ATOM 659 N N . VAL A 1 84 ? -8.522 -1.861 -0.823 1.00 98.31 84 VAL A N 1
ATOM 660 C CA . VAL A 1 84 ? -8.622 -2.298 0.576 1.00 98.31 84 VAL A CA 1
ATOM 661 C C . VAL A 1 84 ? -9.744 -1.529 1.254 1.00 98.31 84 VAL A C 1
ATOM 663 O O . VAL A 1 84 ? -9.827 -0.311 1.130 1.00 98.31 84 VAL A O 1
ATOM 666 N N . LYS A 1 85 ? -10.627 -2.246 1.950 1.00 98.06 85 LYS A N 1
ATOM 667 C CA . LYS A 1 85 ? -11.823 -1.691 2.588 1.00 98.06 85 LYS A CA 1
ATOM 668 C C . LYS A 1 85 ? -11.425 -0.782 3.750 1.00 98.06 85 LYS A C 1
ATOM 670 O O . LYS A 1 85 ? -10.835 -1.253 4.723 1.00 98.06 85 LYS A O 1
ATOM 675 N N . LYS A 1 86 ? -11.841 0.486 3.708 1.00 97.69 86 LYS A N 1
ATOM 676 C CA . LYS A 1 86 ? -11.540 1.492 4.740 1.00 97.69 86 LYS A CA 1
ATOM 677 C C . LYS A 1 86 ? -11.961 1.043 6.137 1.00 97.69 86 LYS A C 1
ATOM 679 O O . LYS A 1 86 ? -11.163 1.160 7.059 1.00 97.69 86 LYS A O 1
ATOM 684 N N . ARG A 1 87 ? -13.136 0.411 6.264 1.00 96.62 87 ARG A N 1
ATOM 685 C CA . ARG A 1 87 ? -13.686 -0.102 7.539 1.00 96.62 87 ARG A CA 1
ATOM 686 C C . ARG A 1 87 ? -12.780 -1.080 8.300 1.00 96.62 87 ARG A C 1
ATOM 688 O O . ARG A 1 87 ? -13.029 -1.351 9.469 1.00 96.62 87 ARG A O 1
ATOM 695 N N . TRP A 1 88 ? -11.804 -1.685 7.623 1.00 96.88 88 TRP A N 1
ATOM 696 C CA . TRP A 1 88 ? -10.899 -2.665 8.218 1.00 96.88 88 TRP A CA 1
ATOM 697 C C . TRP A 1 88 ? -9.511 -2.105 8.529 1.00 96.88 88 TRP A C 1
ATOM 699 O O . TRP A 1 88 ? -8.755 -2.767 9.234 1.00 96.88 88 TRP A O 1
ATOM 709 N N . THR A 1 89 ? -9.184 -0.910 8.040 1.00 97.81 89 THR A N 1
ATOM 710 C CA . THR A 1 89 ? -7.865 -0.280 8.189 1.00 97.81 89 THR A CA 1
ATOM 711 C C . THR A 1 89 ? -7.451 -0.196 9.658 1.00 97.81 89 THR A C 1
ATOM 713 O O . THR A 1 89 ? -8.220 0.255 10.505 1.00 97.81 89 THR A O 1
ATOM 716 N N . GLY A 1 90 ? -6.247 -0.676 9.969 1.00 96.88 90 GLY A N 1
ATOM 717 C CA . GLY A 1 90 ? -5.688 -0.654 11.322 1.00 96.88 90 GLY A CA 1
ATOM 718 C C . GLY A 1 90 ? -6.136 -1.797 12.227 1.00 96.88 90 GLY A C 1
ATOM 719 O O . GLY A 1 90 ? -5.631 -1.920 13.341 1.00 96.88 90 GLY A O 1
ATOM 720 N N . ARG A 1 91 ? -7.045 -2.671 11.781 1.00 96.50 91 ARG A N 1
ATOM 721 C CA . ARG A 1 91 ? -7.428 -3.845 12.568 1.00 96.50 91 ARG A CA 1
ATOM 722 C C . ARG A 1 91 ? -6.338 -4.913 12.556 1.00 96.50 91 ARG A C 1
ATOM 724 O O . ARG A 1 91 ? -5.968 -5.413 11.497 1.00 96.50 91 ARG A O 1
ATOM 731 N N . ASN A 1 92 ? -5.901 -5.336 13.740 1.00 94.75 92 ASN A N 1
ATOM 732 C CA . ASN A 1 92 ? -4.794 -6.286 13.917 1.00 94.75 92 ASN A CA 1
ATOM 733 C C . ASN A 1 92 ? -5.014 -7.672 13.276 1.00 94.75 92 ASN A C 1
ATOM 735 O O . ASN A 1 92 ? -4.044 -8.355 12.935 1.00 94.75 92 ASN A O 1
ATOM 739 N N . ASP A 1 93 ? -6.269 -8.094 13.119 1.00 94.62 93 ASP A N 1
ATOM 740 C CA . ASP A 1 93 ? -6.640 -9.403 12.581 1.00 94.62 93 ASP A CA 1
ATOM 741 C C . ASP A 1 93 ? -6.670 -9.445 11.046 1.00 94.62 93 ASP A C 1
ATOM 743 O O . ASP A 1 93 ? -6.286 -10.458 10.468 1.00 94.62 93 ASP A O 1
ATOM 747 N N . VAL A 1 94 ? -7.072 -8.355 10.380 1.00 96.00 94 VAL A N 1
ATOM 748 C CA . VAL A 1 94 ? -7.331 -8.359 8.924 1.00 96.00 94 VAL A CA 1
ATOM 749 C C . VAL A 1 94 ? -6.583 -7.293 8.117 1.00 96.00 94 VAL A C 1
ATOM 751 O O . VAL A 1 94 ? -6.418 -7.453 6.910 1.00 96.00 94 VAL A O 1
ATOM 754 N N . CYS A 1 95 ? -6.137 -6.194 8.725 1.00 97.62 95 CYS A N 1
ATOM 755 C CA . CYS A 1 95 ? -5.436 -5.106 8.033 1.00 97.62 95 CYS A CA 1
ATOM 756 C C . CYS A 1 95 ? -4.544 -4.344 9.023 1.00 97.62 95 CYS A C 1
ATOM 758 O O . CYS A 1 95 ? -4.726 -3.150 9.273 1.00 97.62 95 CYS A O 1
ATOM 760 N N . ALA A 1 96 ? -3.601 -5.067 9.624 1.00 97.25 96 ALA A N 1
ATOM 761 C CA . ALA A 1 96 ? -2.764 -4.547 10.696 1.00 97.25 96 ALA A CA 1
ATOM 762 C C . ALA A 1 96 ? -1.771 -3.522 10.146 1.00 97.25 96 ALA A C 1
ATOM 764 O O . ALA A 1 96 ? -1.084 -3.807 9.165 1.00 97.25 96 ALA A O 1
ATOM 765 N N . TYR A 1 97 ? -1.676 -2.354 10.774 1.00 97.75 97 TYR A N 1
ATOM 766 C CA . TYR A 1 97 ? -0.658 -1.365 10.431 1.00 97.75 97 TYR A CA 1
ATOM 767 C C . TYR A 1 97 ? 0.734 -1.884 10.805 1.00 97.75 97 TYR A C 1
ATOM 769 O O . TYR A 1 97 ? 0.934 -2.377 11.914 1.00 97.75 97 TYR A O 1
ATOM 777 N N . LEU A 1 98 ? 1.680 -1.794 9.871 1.00 96.44 98 LEU A N 1
ATOM 778 C CA . LEU A 1 98 ? 3.062 -2.235 10.063 1.00 96.44 98 LEU A CA 1
ATOM 779 C C . LEU A 1 98 ? 4.044 -1.068 10.199 1.00 96.44 98 LEU A C 1
ATOM 781 O O . LEU A 1 98 ? 5.119 -1.246 10.758 1.00 96.44 98 LEU A O 1
ATOM 785 N N . GLY A 1 99 ? 3.686 0.113 9.699 1.00 96.00 99 GLY A N 1
ATOM 786 C CA . GLY A 1 99 ? 4.537 1.300 9.705 1.00 96.00 99 GLY A CA 1
ATOM 787 C C . GLY A 1 99 ? 4.423 2.081 8.399 1.00 96.00 99 GLY A C 1
ATOM 788 O O . GLY A 1 99 ? 3.677 1.700 7.499 1.00 96.00 99 GLY A O 1
ATOM 789 N N . THR A 1 100 ? 5.185 3.162 8.280 1.00 96.00 100 THR A N 1
ATOM 790 C CA . THR A 1 100 ? 5.247 3.981 7.062 1.00 96.00 100 THR A CA 1
ATOM 791 C C . THR A 1 100 ? 6.628 3.842 6.440 1.00 96.00 100 THR A C 1
ATOM 793 O O . THR A 1 100 ? 7.638 3.977 7.136 1.00 96.00 100 THR A O 1
ATOM 796 N N . LEU A 1 101 ? 6.676 3.614 5.125 1.00 94.88 101 LEU A N 1
ATOM 797 C CA . LEU A 1 101 ? 7.931 3.647 4.377 1.00 94.88 101 LEU A CA 1
ATOM 798 C C . LEU A 1 101 ? 8.604 5.010 4.546 1.00 94.88 101 LEU A C 1
ATOM 800 O O . LEU A 1 101 ? 7.951 6.051 4.450 1.00 94.88 101 LEU A O 1
ATOM 804 N N . GLN A 1 102 ? 9.914 4.995 4.756 1.00 93.50 102 GLN A N 1
ATOM 805 C CA . GLN A 1 102 ? 10.719 6.209 4.809 1.00 93.50 102 GLN A CA 1
ATOM 806 C C . GLN A 1 102 ? 11.234 6.575 3.416 1.00 93.50 102 GLN A C 1
ATOM 808 O O . GLN A 1 102 ? 11.301 5.738 2.508 1.00 93.50 102 GLN A O 1
ATOM 813 N N . ASP A 1 103 ? 11.595 7.840 3.232 1.00 93.69 103 ASP A N 1
ATOM 814 C CA . ASP A 1 103 ? 12.299 8.259 2.025 1.00 93.69 103 ASP A CA 1
ATOM 815 C C . ASP A 1 103 ? 13.734 7.695 2.007 1.00 93.69 103 ASP A C 1
ATOM 817 O O . ASP A 1 103 ? 14.343 7.529 3.066 1.00 93.69 103 ASP A O 1
ATOM 821 N N . PRO A 1 104 ? 14.284 7.368 0.821 1.00 94.44 104 PRO A N 1
ATOM 822 C CA . PRO A 1 104 ? 13.714 7.600 -0.516 1.00 94.44 104 PRO A CA 1
ATOM 823 C C . PRO A 1 104 ? 12.711 6.531 -0.995 1.00 94.44 104 PRO A C 1
ATOM 825 O O . PRO A 1 104 ? 12.023 6.740 -1.995 1.00 94.44 104 PRO A O 1
ATOM 828 N N . VAL A 1 105 ? 12.587 5.400 -0.291 1.00 94.12 105 VAL A N 1
ATOM 829 C CA . VAL A 1 105 ? 11.783 4.240 -0.730 1.00 94.12 105 VAL A CA 1
ATOM 830 C C . VAL A 1 105 ? 10.312 4.609 -0.926 1.00 94.12 105 VAL A C 1
ATOM 832 O O . VAL A 1 105 ? 9.695 4.211 -1.916 1.00 94.12 105 VAL A O 1
ATOM 835 N N . LYS A 1 106 ? 9.743 5.409 -0.016 1.00 96.00 106 LYS A N 1
ATOM 836 C CA . LYS A 1 106 ? 8.372 5.922 -0.135 1.00 96.00 106 LYS A CA 1
ATOM 837 C C . LYS A 1 106 ? 8.163 6.674 -1.450 1.00 96.00 106 LYS A C 1
ATOM 839 O O . LYS A 1 106 ? 7.228 6.357 -2.191 1.00 96.00 106 LYS A O 1
ATOM 844 N N . ALA A 1 107 ? 9.020 7.647 -1.754 1.00 97.12 107 ALA A N 1
ATOM 845 C CA . ALA A 1 107 ? 8.944 8.408 -2.996 1.00 97.12 107 ALA A CA 1
ATOM 846 C C . ALA A 1 107 ? 9.039 7.508 -4.240 1.00 97.12 107 ALA A C 1
ATOM 848 O O . ALA A 1 107 ? 8.271 7.692 -5.189 1.00 97.12 107 ALA A O 1
ATOM 849 N N . ASP A 1 108 ? 9.921 6.507 -4.226 1.00 96.88 108 ASP A N 1
ATOM 850 C CA . ASP A 1 108 ? 10.097 5.579 -5.345 1.00 96.88 108 ASP A CA 1
ATOM 851 C C . ASP A 1 108 ? 8.860 4.708 -5.579 1.00 96.88 108 ASP A C 1
ATOM 853 O O . ASP A 1 108 ? 8.400 4.594 -6.716 1.00 96.88 108 ASP A O 1
ATOM 857 N N . VAL A 1 109 ? 8.256 4.170 -4.516 1.00 96.75 109 VAL A N 1
ATOM 858 C CA . VAL A 1 109 ? 7.006 3.394 -4.588 1.00 96.75 109 VAL A CA 1
ATOM 859 C C . VAL A 1 109 ? 5.866 4.223 -5.173 1.00 96.75 109 VAL A C 1
ATOM 861 O O . VAL A 1 109 ? 5.135 3.759 -6.054 1.00 96.75 109 VAL A O 1
ATOM 864 N N . LEU A 1 110 ? 5.705 5.464 -4.711 1.00 97.44 110 LEU A N 1
ATOM 865 C CA . LEU A 1 110 ? 4.642 6.339 -5.201 1.00 97.44 110 LEU A CA 1
ATOM 866 C C . LEU A 1 110 ? 4.881 6.740 -6.660 1.00 97.44 110 LEU A C 1
ATOM 868 O O . LEU A 1 110 ? 3.943 6.712 -7.461 1.00 97.44 110 LEU A O 1
ATOM 872 N N . ARG A 1 111 ? 6.128 7.040 -7.043 1.00 96.75 111 ARG A N 1
ATO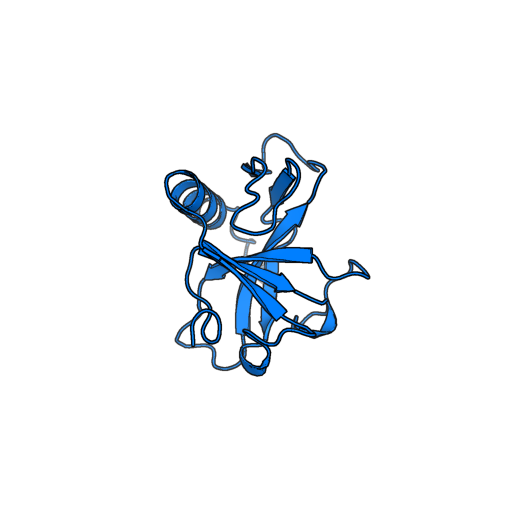M 873 C CA . ARG A 1 111 ? 6.488 7.312 -8.441 1.00 96.75 111 ARG A CA 1
ATOM 874 C C . ARG A 1 111 ? 6.218 6.097 -9.325 1.00 96.75 111 ARG A C 1
ATOM 876 O O . ARG A 1 111 ? 5.623 6.244 -10.389 1.00 96.75 111 ARG A O 1
ATOM 883 N N . HIS A 1 112 ? 6.586 4.909 -8.854 1.00 95.75 112 HIS A N 1
ATOM 884 C CA . HIS A 1 112 ? 6.356 3.641 -9.534 1.00 95.75 112 HIS A CA 1
ATOM 885 C C . HIS A 1 112 ? 4.864 3.353 -9.756 1.00 95.75 112 HIS A C 1
ATOM 887 O O . HIS A 1 112 ? 4.445 2.959 -10.843 1.00 95.75 112 HIS A O 1
ATOM 893 N N . TYR A 1 113 ? 4.024 3.620 -8.754 1.00 95.69 113 TYR A N 1
ATOM 894 C CA . TYR A 1 113 ? 2.575 3.548 -8.917 1.00 95.69 113 TYR A CA 1
ATOM 895 C C . TYR A 1 113 ? 2.067 4.529 -9.978 1.00 95.69 113 TYR A C 1
ATOM 897 O O . TYR A 1 113 ? 1.228 4.159 -10.801 1.00 95.69 113 TYR A O 1
ATOM 905 N N . MET A 1 114 ? 2.540 5.775 -9.968 1.00 94.31 114 MET A N 1
ATOM 906 C CA . MET A 1 114 ? 2.064 6.819 -10.880 1.00 94.31 114 MET A CA 1
ATOM 907 C C . MET A 1 114 ? 2.523 6.611 -12.329 1.00 94.31 114 MET A C 1
ATOM 909 O O . MET A 1 114 ? 1.803 7.016 -13.240 1.00 94.31 114 MET A O 1
ATOM 913 N N . SER A 1 115 ? 3.661 5.945 -12.550 1.00 92.06 115 SER A N 1
ATOM 914 C CA . SER A 1 115 ? 4.171 5.608 -13.887 1.00 92.06 115 SER A CA 1
ATOM 915 C C . SER A 1 115 ? 3.542 4.354 -14.498 1.00 92.06 115 SER A C 1
ATOM 917 O O . SER A 1 115 ? 3.842 4.015 -15.645 1.00 92.06 115 SER A O 1
ATOM 919 N N . ARG A 1 116 ? 2.663 3.656 -13.763 1.00 90.81 116 ARG A N 1
ATOM 920 C CA . ARG A 1 116 ? 2.019 2.438 -14.262 1.00 90.81 116 ARG A CA 1
ATOM 921 C C . ARG A 1 116 ? 1.265 2.707 -15.573 1.00 90.81 116 ARG A C 1
ATOM 923 O O . ARG A 1 116 ? 0.612 3.750 -15.699 1.00 90.81 116 ARG A O 1
ATOM 930 N N . PRO A 1 117 ? 1.246 1.746 -16.512 1.00 85.19 117 PRO A N 1
ATOM 931 C CA . PRO A 1 117 ? 0.383 1.839 -17.678 1.00 85.19 117 PRO A CA 1
ATOM 932 C C . PRO A 1 117 ? -1.070 2.016 -17.228 1.00 85.19 117 PRO A C 1
ATOM 934 O O . PRO A 1 117 ? -1.605 1.194 -16.480 1.00 85.19 117 PRO A O 1
ATOM 937 N N . LYS A 1 118 ? -1.722 3.096 -17.663 1.00 76.81 118 LYS A N 1
ATOM 938 C CA . LYS A 1 118 ? -3.171 3.218 -17.495 1.00 76.81 118 LYS A CA 1
ATOM 939 C C . LYS A 1 118 ? -3.807 2.160 -18.389 1.00 76.81 118 LYS A C 1
ATOM 941 O O . LYS A 1 118 ? -3.472 2.080 -19.571 1.00 76.81 118 LYS A O 1
ATOM 946 N N . ALA A 1 119 ? -4.696 1.339 -17.833 1.00 61.34 119 ALA A N 1
ATOM 947 C CA . ALA A 1 119 ? -5.519 0.470 -18.660 1.00 61.34 119 ALA A CA 1
ATOM 948 C C . ALA A 1 119 ? -6.201 1.353 -19.713 1.00 61.34 119 ALA A C 1
ATOM 950 O O . ALA A 1 119 ? -6.776 2.386 -19.361 1.00 61.34 119 ALA A O 1
ATOM 951 N N . LYS A 1 120 ? -6.091 0.989 -20.997 1.00 48.66 120 LYS A N 1
ATOM 952 C CA . LYS A 1 120 ? -6.936 1.601 -22.022 1.00 48.66 120 LYS A CA 1
ATOM 953 C C . LYS A 1 120 ? -8.367 1.339 -21.561 1.00 48.66 120 LYS A C 1
ATOM 955 O O . LYS A 1 120 ? -8.752 0.178 -21.452 1.00 48.66 120 LYS A O 1
ATOM 960 N N . LEU A 1 121 ? -9.107 2.393 -21.218 1.00 46.00 121 LEU A N 1
ATOM 961 C CA . LEU A 1 121 ? -10.558 2.306 -21.122 1.00 46.00 121 LEU A CA 1
ATOM 962 C C . LEU A 1 121 ? -10.995 1.714 -22.460 1.00 46.00 121 LEU A C 1
ATOM 964 O O . LEU A 1 121 ? -10.733 2.306 -23.507 1.00 46.00 121 LEU A O 1
ATOM 968 N N . GLY A 1 122 ? -11.502 0.484 -22.439 1.00 38.94 122 GLY A N 1
ATOM 969 C CA . GLY A 1 122 ? -12.060 -0.118 -23.634 1.00 38.94 122 GLY A CA 1
ATOM 970 C C . GLY A 1 122 ? -13.177 0.800 -24.100 1.00 38.94 122 GLY A C 1
ATOM 971 O O . GLY A 1 122 ? -14.150 0.982 -23.372 1.00 38.94 122 GLY A O 1
ATOM 972 N N . ASN A 1 123 ? -13.013 1.404 -25.275 1.00 39.25 123 ASN A N 1
ATOM 973 C CA . ASN A 1 123 ? -14.126 1.981 -26.010 1.00 39.25 123 ASN A CA 1
ATOM 974 C C . ASN A 1 123 ? -15.046 0.813 -26.381 1.00 39.25 123 ASN A C 1
ATOM 976 O O . ASN A 1 123 ? -14.848 0.170 -27.408 1.00 39.25 123 ASN A O 1
ATOM 980 N N . GLY A 1 124 ? -15.986 0.495 -25.494 1.00 41.69 124 GLY A N 1
ATOM 981 C CA . GLY A 1 124 ? -17.193 -0.231 -25.849 1.00 41.69 124 GLY A CA 1
ATOM 982 C C . GLY A 1 124 ? -18.141 0.765 -26.498 1.00 41.69 124 GLY A C 1
ATOM 983 O O . GLY A 1 124 ? -18.806 1.518 -25.789 1.00 41.69 124 GLY A O 1
ATOM 984 N N . ALA A 1 125 ? -18.110 0.804 -27.827 1.00 36.72 125 ALA A N 1
ATOM 985 C CA . ALA A 1 125 ? -19.208 1.263 -28.667 1.00 36.72 125 ALA A CA 1
ATOM 986 C C . ALA A 1 125 ? -19.890 0.022 -29.249 1.00 36.72 125 ALA A C 1
ATOM 988 O O . ALA A 1 125 ? -19.149 -0.947 -29.544 1.00 36.72 125 ALA A O 1
#

pLDDT: mean 91.21, std 12.6, range [36.72, 98.38]

Organism: NCBI:txid337480